Protein AF-A0A9E5K6Z5-F1 (afdb_monomer)

Sequence (85 aa):
MEWIVPLVTLTGMEIVLGIDNIIFLAILAGRLPKEQRGYARQIGLILALGTRLLLLFSISWILSLHQIVFTLPEWVAKTEEAREI

Secondary structure (DSSP, 8-state):
-TTHHHHHHHHHHHHHHHHHHHHHHHHHHHTS-TTTHHHHHHHHHHHHHHHHHHHHHHHHHHHHHHS-S-PPPTTTGGGTGGG--

Structure (mmCIF, N/CA/C/O backbone):
data_AF-A0A9E5K6Z5-F1
#
_entry.id   AF-A0A9E5K6Z5-F1
#
loop_
_atom_site.group_PDB
_atom_site.id
_atom_site.type_symbol
_atom_site.label_atom_id
_atom_site.label_alt_id
_atom_site.label_comp_id
_atom_site.label_asym_id
_atom_site.label_entity_id
_atom_site.label_seq_id
_atom_site.pdbx_PDB_ins_code
_atom_site.Cartn_x
_atom_site.Cartn_y
_atom_site.Cartn_z
_atom_site.occupancy
_atom_site.B_iso_or_equiv
_atom_site.auth_seq_id
_atom_site.auth_comp_id
_atom_site.auth_asym_id
_atom_site.auth_atom_id
_atom_site.pdbx_PDB_model_num
ATOM 1 N N . MET A 1 1 ? -6.284 -11.545 -28.796 1.00 62.59 1 MET A N 1
ATOM 2 C CA . MET A 1 1 ? -6.451 -11.924 -27.374 1.00 62.59 1 MET A CA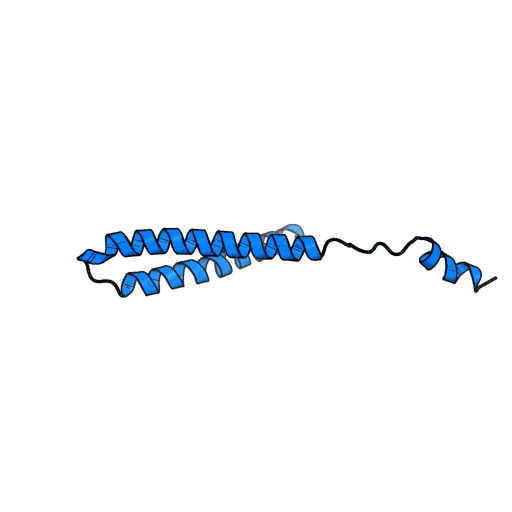 1
ATOM 3 C C . MET A 1 1 ? -5.314 -11.435 -26.476 1.00 62.59 1 MET A C 1
ATOM 5 O O . MET A 1 1 ? -5.549 -11.314 -25.284 1.00 62.59 1 MET A O 1
ATOM 9 N N . GLU A 1 2 ? -4.153 -11.067 -27.029 1.00 76.00 2 GLU A N 1
ATOM 10 C CA . GLU A 1 2 ? -2.969 -10.566 -26.299 1.00 76.00 2 GLU A CA 1
ATOM 11 C C . GLU A 1 2 ? -3.232 -9.420 -25.294 1.00 76.00 2 GLU A C 1
ATOM 13 O O . GLU A 1 2 ? -2.620 -9.387 -24.236 1.00 76.00 2 GLU A O 1
ATOM 18 N N . TRP A 1 3 ? -4.162 -8.494 -25.571 1.00 83.88 3 TRP A N 1
ATOM 19 C CA . TRP A 1 3 ? -4.402 -7.309 -24.723 1.00 83.88 3 TRP A CA 1
ATOM 20 C C . TRP A 1 3 ? -5.227 -7.583 -23.457 1.00 83.88 3 TRP A C 1
ATOM 22 O O . TRP A 1 3 ? -5.174 -6.8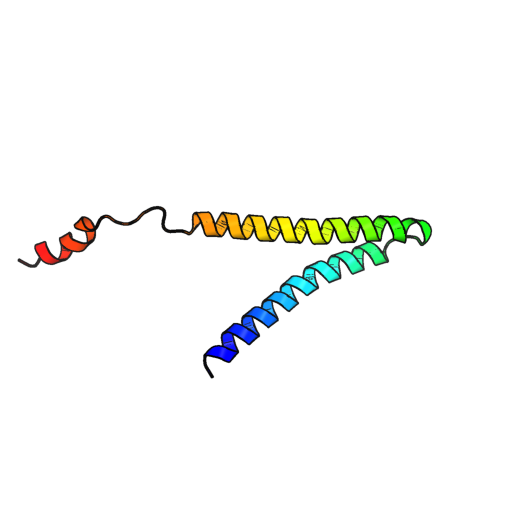10 -22.504 1.00 83.88 3 TRP A O 1
ATOM 32 N N . ILE A 1 4 ? -5.988 -8.678 -23.429 1.00 89.69 4 ILE A N 1
ATOM 33 C CA . ILE A 1 4 ? -6.869 -9.015 -22.300 1.00 89.69 4 ILE A CA 1
ATOM 34 C C . ILE A 1 4 ? -6.052 -9.538 -21.117 1.00 89.69 4 ILE A C 1
ATOM 36 O O . ILE A 1 4 ? -6.367 -9.234 -19.970 1.00 89.69 4 ILE A O 1
ATOM 40 N N . VAL A 1 5 ? -4.984 -10.288 -21.396 1.00 90.38 5 VAL A N 1
ATOM 41 C CA . VAL A 1 5 ? -4.139 -10.924 -20.378 1.00 90.38 5 VAL A CA 1
ATOM 42 C C . VAL A 1 5 ? -3.506 -9.900 -19.423 1.00 90.38 5 VAL A C 1
ATOM 44 O O . VAL A 1 5 ? -3.772 -9.999 -18.227 1.00 90.38 5 VAL A O 1
ATOM 47 N N . PRO A 1 6 ? -2.755 -8.877 -19.881 1.00 89.56 6 PRO A N 1
ATOM 48 C CA . PRO A 1 6 ? -2.156 -7.898 -18.975 1.00 89.56 6 PRO A CA 1
ATOM 49 C C . PRO A 1 6 ? -3.206 -7.073 -18.224 1.00 89.56 6 PRO A C 1
ATOM 51 O O . PRO A 1 6 ? -3.002 -6.771 -17.057 1.00 89.56 6 PRO A O 1
ATOM 54 N N . LEU A 1 7 ? -4.354 -6.767 -18.836 1.00 91.88 7 LEU A N 1
ATOM 55 C CA . LEU A 1 7 ? -5.455 -6.055 -18.175 1.00 91.88 7 LEU A CA 1
ATOM 56 C C . LEU A 1 7 ? -6.045 -6.859 -17.011 1.00 91.88 7 LEU A 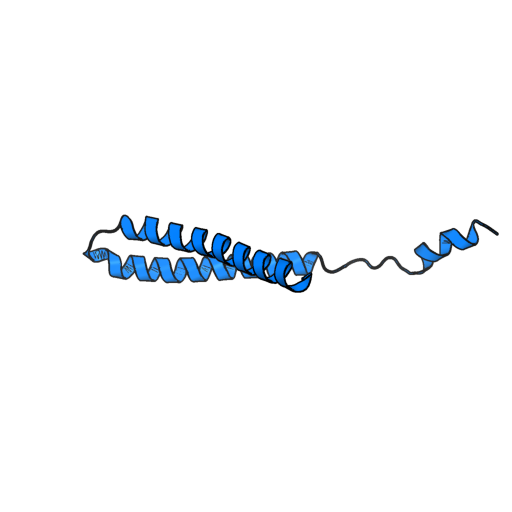C 1
ATOM 58 O O . LEU A 1 7 ? -6.241 -6.321 -15.919 1.00 91.88 7 LEU A O 1
ATOM 62 N N . VAL A 1 8 ? -6.300 -8.149 -17.235 1.00 94.19 8 VAL A N 1
ATOM 63 C CA . VAL A 1 8 ? -6.823 -9.064 -16.214 1.00 94.19 8 VAL A CA 1
ATOM 64 C C . VAL A 1 8 ? -5.790 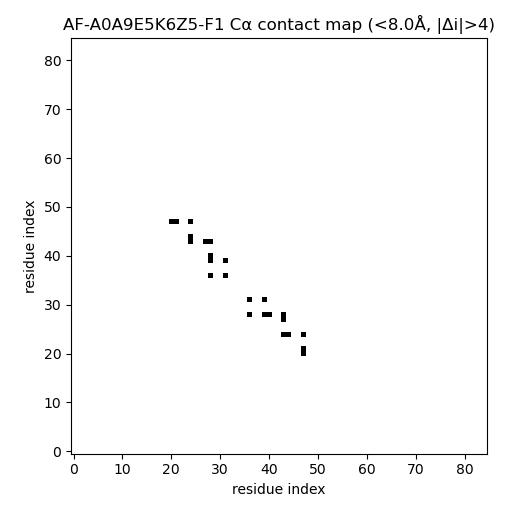-9.292 -15.115 1.00 94.19 8 VAL A C 1
ATOM 66 O O . VAL A 1 8 ? -6.139 -9.231 -13.939 1.00 94.19 8 VAL A O 1
ATOM 69 N N . THR A 1 9 ? -4.522 -9.501 -15.468 1.00 90.81 9 THR A N 1
ATOM 70 C CA . THR A 1 9 ? -3.455 -9.707 -14.483 1.00 90.81 9 THR A CA 1
ATOM 71 C C . THR A 1 9 ? -3.204 -8.454 -13.646 1.00 90.81 9 THR A C 1
ATOM 73 O O . THR A 1 9 ? -3.126 -8.566 -12.426 1.00 90.81 9 THR A O 1
ATOM 76 N N . LEU A 1 10 ? -3.137 -7.268 -14.261 1.00 90.19 10 LEU A N 1
ATOM 77 C CA . LEU A 1 10 ? -2.926 -5.997 -13.558 1.00 90.19 10 LEU A CA 1
ATOM 78 C C . LEU A 1 10 ? -4.093 -5.698 -12.607 1.00 90.19 10 LEU A C 1
ATOM 80 O O . LEU A 1 10 ? -3.882 -5.394 -11.436 1.00 90.19 10 LEU A O 1
ATOM 84 N N . THR A 1 11 ? -5.326 -5.872 -13.091 1.00 90.44 11 THR A N 1
ATOM 85 C CA . THR A 1 11 ? -6.542 -5.666 -12.291 1.00 90.44 11 THR A CA 1
ATOM 86 C C . THR A 1 11 ? -6.642 -6.687 -11.158 1.00 90.44 11 THR A C 1
ATOM 88 O O . THR A 1 11 ? -6.973 -6.335 -10.028 1.00 90.44 11 THR A O 1
ATOM 91 N N . GLY A 1 12 ? -6.311 -7.953 -11.426 1.00 92.88 12 GLY A N 1
ATOM 92 C CA . GLY A 1 12 ? -6.271 -9.007 -10.415 1.00 92.88 12 GLY A CA 1
ATOM 93 C C . GLY A 1 12 ? -5.225 -8.737 -9.333 1.00 92.88 12 GLY A C 1
ATOM 94 O O . GLY A 1 12 ? -5.534 -8.847 -8.147 1.00 92.88 12 GLY A O 1
ATOM 95 N N . MET A 1 13 ? -4.011 -8.331 -9.721 1.00 90.19 13 MET A N 1
ATOM 96 C CA . MET A 1 13 ? -2.954 -7.964 -8.773 1.00 90.19 13 MET A CA 1
ATOM 97 C C . MET A 1 13 ? -3.344 -6.761 -7.917 1.00 90.19 13 MET A C 1
ATOM 99 O O . MET A 1 13 ? -3.122 -6.795 -6.708 1.00 90.19 13 MET A O 1
ATOM 103 N N . GLU A 1 14 ? -3.963 -5.732 -8.499 1.00 84.06 14 GLU A N 1
ATOM 104 C CA . GLU A 1 14 ? -4.415 -4.562 -7.738 1.00 84.06 14 GLU A CA 1
ATOM 105 C C . GLU A 1 14 ? -5.484 -4.931 -6.702 1.00 84.06 14 GLU A C 1
ATOM 107 O O . GLU A 1 14 ? -5.446 -4.448 -5.569 1.00 84.06 14 GLU A O 1
ATOM 112 N N . ILE A 1 15 ? -6.390 -5.851 -7.038 1.00 86.12 15 ILE A N 1
ATOM 113 C CA . ILE A 1 15 ? -7.390 -6.351 -6.090 1.00 86.12 15 ILE A CA 1
ATOM 114 C C . ILE A 1 15 ? -6.719 -7.113 -4.939 1.00 86.12 15 ILE A C 1
ATOM 116 O O . ILE A 1 15 ? -7.039 -6.855 -3.781 1.00 86.12 15 ILE A O 1
ATOM 120 N N . VAL A 1 16 ? -5.771 -8.011 -5.221 1.00 85.75 16 VAL A N 1
ATOM 121 C CA . VAL A 1 16 ? -5.069 -8.786 -4.179 1.00 85.75 16 VAL A CA 1
ATOM 122 C C . VAL A 1 16 ? -4.261 -7.869 -3.252 1.00 85.75 16 VAL A C 1
ATOM 124 O O . VAL A 1 16 ? -4.361 -7.992 -2.031 1.00 85.75 16 VAL A O 1
ATOM 127 N N . LEU A 1 17 ? -3.536 -6.898 -3.816 1.00 81.12 17 LEU A N 1
ATOM 128 C CA . LEU A 1 17 ? -2.802 -5.873 -3.063 1.00 81.12 17 LEU A CA 1
ATOM 129 C C . LEU A 1 17 ? -3.737 -4.959 -2.250 1.00 81.12 17 LEU A C 1
ATOM 131 O O . LEU A 1 17 ? -3.406 -4.557 -1.135 1.00 81.12 17 LEU A O 1
ATOM 135 N N . GLY A 1 18 ? -4.919 -4.639 -2.781 1.00 76.44 18 GLY A N 1
ATOM 136 C CA . GLY A 1 18 ? -5.931 -3.844 -2.086 1.00 76.44 18 GLY A CA 1
ATOM 137 C C . GLY A 1 18 ? -6.603 -4.589 -0.927 1.00 76.44 18 GLY A C 1
ATOM 138 O O . GLY A 1 18 ? -6.885 -3.985 0.111 1.00 76.44 18 GLY A O 1
ATOM 139 N N . ILE A 1 19 ? -6.834 -5.897 -1.078 1.00 83.81 19 ILE A N 1
ATOM 140 C CA . ILE A 1 19 ? -7.476 -6.742 -0.061 1.00 83.81 19 ILE A CA 1
ATOM 141 C C . ILE A 1 19 ? -6.593 -6.881 1.179 1.00 83.81 19 ILE A C 1
ATOM 143 O O . ILE A 1 19 ? -7.113 -6.763 2.289 1.00 83.81 19 ILE A O 1
ATOM 147 N N . ASP A 1 20 ? -5.285 -7.076 1.008 1.00 80.81 20 ASP A N 1
ATOM 148 C CA . ASP A 1 20 ? -4.348 -7.230 2.130 1.00 80.81 20 ASP A CA 1
ATOM 149 C C . ASP A 1 20 ? -4.420 -6.025 3.095 1.00 80.81 20 ASP A C 1
ATOM 151 O O . ASP A 1 20 ? -4.530 -6.166 4.317 1.00 80.81 20 ASP A O 1
ATOM 155 N N . ASN A 1 21 ? -4.526 -4.816 2.531 1.00 76.44 21 ASN A N 1
ATOM 156 C CA . ASN A 1 21 ? -4.614 -3.561 3.281 1.00 76.44 21 ASN A CA 1
ATOM 157 C C . ASN A 1 21 ? -5.990 -3.360 3.970 1.00 76.44 21 ASN A C 1
ATOM 159 O O . ASN A 1 21 ? -6.061 -2.923 5.122 1.00 76.44 21 ASN A O 1
ATOM 163 N N . ILE A 1 22 ? -7.102 -3.734 3.318 1.00 77.12 22 ILE A N 1
ATOM 164 C CA . ILE A 1 22 ? -8.454 -3.658 3.917 1.00 77.12 22 ILE A CA 1
ATOM 165 C C . ILE A 1 22 ? -8.633 -4.699 5.034 1.00 77.12 22 ILE A C 1
ATOM 167 O O . ILE A 1 22 ? -9.252 -4.395 6.059 1.00 77.12 22 ILE A O 1
ATOM 171 N N . ILE A 1 23 ? -8.086 -5.909 4.873 1.00 81.69 23 ILE A N 1
ATOM 172 C CA . ILE A 1 23 ? -8.146 -6.963 5.896 1.00 81.69 23 ILE A CA 1
ATOM 173 C C . ILE A 1 23 ? -7.424 -6.511 7.168 1.00 81.69 23 ILE A C 1
ATOM 175 O O . ILE A 1 23 ? -7.978 -6.661 8.259 1.00 81.69 23 ILE A O 1
ATOM 179 N N . PHE A 1 24 ? -6.252 -5.882 7.053 1.00 76.81 24 PHE A N 1
ATOM 180 C CA . PHE A 1 24 ? -5.534 -5.340 8.209 1.00 76.81 24 PHE A CA 1
ATOM 181 C C . PHE A 1 24 ? -6.375 -4.313 8.987 1.00 76.81 24 PHE A C 1
ATOM 183 O O . PHE A 1 24 ? -6.492 -4.394 10.214 1.00 76.81 24 PHE A O 1
ATOM 190 N N . LEU A 1 25 ? -7.046 -3.397 8.278 1.00 73.56 25 LEU A N 1
ATOM 191 C CA . LEU A 1 25 ? -7.966 -2.435 8.890 1.00 73.56 25 LEU A CA 1
ATOM 192 C C . LEU A 1 25 ? -9.159 -3.087 9.581 1.00 73.56 25 LEU A C 1
ATOM 194 O O . LEU A 1 25 ? -9.519 -2.690 10.692 1.00 73.56 25 LEU A O 1
ATOM 198 N N . ALA A 1 26 ? -9.786 -4.061 8.926 1.00 71.88 26 ALA A N 1
ATOM 199 C CA . ALA A 1 26 ? -10.946 -4.760 9.461 1.00 71.88 26 ALA A CA 1
ATOM 200 C C . ALA A 1 26 ? -10.588 -5.549 10.732 1.00 71.88 26 ALA A C 1
ATOM 202 O O . ALA A 1 26 ? -11.339 -5.514 11.712 1.00 71.88 26 ALA A O 1
ATOM 203 N N . ILE A 1 27 ? -9.416 -6.195 10.750 1.00 79.06 27 ILE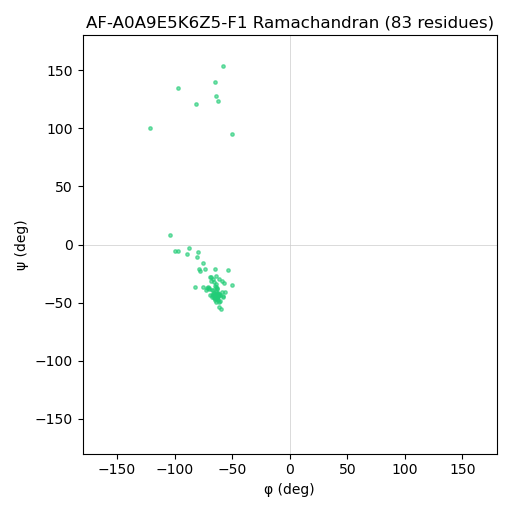 A N 1
ATOM 204 C CA . ILE A 1 27 ? -8.888 -6.912 11.919 1.00 79.06 27 ILE A CA 1
ATOM 205 C C . ILE A 1 27 ? -8.644 -5.943 13.080 1.00 79.06 27 ILE A C 1
ATOM 207 O O . ILE A 1 27 ? -9.039 -6.229 14.214 1.00 79.06 27 ILE A O 1
ATOM 211 N N . LEU A 1 28 ? -8.025 -4.791 12.809 1.00 73.06 28 LEU A N 1
ATOM 212 C CA . LEU A 1 28 ? -7.711 -3.810 13.843 1.00 73.06 28 LEU A CA 1
ATOM 213 C C . LEU A 1 28 ? -8.991 -3.180 14.412 1.00 73.06 28 LEU A C 1
ATOM 215 O O . LEU A 1 28 ? -9.165 -3.138 15.626 1.00 73.06 28 LEU A O 1
ATOM 219 N N . ALA A 1 29 ? -9.936 -2.782 13.555 1.00 69.88 29 ALA A N 1
ATOM 220 C CA . ALA A 1 29 ? -11.208 -2.182 13.963 1.00 69.88 29 ALA A CA 1
ATOM 221 C C . ALA A 1 29 ? -12.126 -3.152 14.734 1.00 69.88 29 ALA A C 1
ATOM 223 O O . ALA A 1 29 ? -12.858 -2.723 15.631 1.00 69.88 29 ALA A O 1
ATOM 224 N N . GLY A 1 30 ? -12.072 -4.454 14.429 1.00 68.62 30 GLY A N 1
ATOM 225 C CA . GLY A 1 30 ? -12.854 -5.490 15.112 1.00 68.62 30 GLY A CA 1
ATOM 226 C C . GLY A 1 30 ? -12.492 -5.681 16.590 1.00 68.62 30 GLY A C 1
ATOM 227 O O . GLY A 1 30 ? -13.312 -6.169 17.367 1.00 68.62 30 GLY A O 1
ATOM 228 N N . ARG A 1 31 ? -11.294 -5.250 17.006 1.00 69.00 31 ARG A N 1
ATOM 229 C CA . ARG A 1 31 ? -10.799 -5.366 18.388 1.00 69.00 31 ARG A CA 1
ATOM 230 C C . ARG A 1 31 ? -11.198 -4.189 19.293 1.00 69.00 31 ARG A C 1
ATOM 232 O O . ARG A 1 31 ? -10.867 -4.227 20.475 1.00 69.00 31 ARG A O 1
ATOM 239 N N . LEU A 1 32 ? -11.887 -3.155 18.786 1.00 66.19 32 LEU A N 1
ATOM 240 C CA . LEU A 1 32 ? -12.151 -1.932 19.560 1.00 66.19 32 LEU A CA 1
ATOM 241 C C . LEU A 1 32 ? -13.533 -1.863 20.255 1.00 66.19 32 LEU A C 1
ATOM 243 O O . LEU A 1 32 ? -14.571 -2.109 19.618 1.00 66.19 32 LEU A O 1
ATOM 247 N N . PRO A 1 33 ? -13.568 -1.441 21.543 1.00 61.56 33 PRO A N 1
ATOM 248 C CA . PRO A 1 33 ? -14.791 -1.150 22.297 1.00 61.56 33 PRO A CA 1
ATOM 249 C C . PRO A 1 33 ? -15.656 -0.073 21.633 1.00 61.56 33 PRO A C 1
ATOM 251 O O . PRO A 1 33 ? -15.150 0.792 20.915 1.00 61.56 33 PRO A O 1
ATOM 254 N N . LYS A 1 34 ? -16.973 -0.105 21.881 1.00 68.50 34 LYS A N 1
ATOM 255 C CA . LYS A 1 34 ? -17.963 0.743 21.194 1.00 68.50 34 LYS A CA 1
ATOM 256 C C . LYS A 1 34 ? -17.680 2.247 21.320 1.00 68.50 34 LYS A C 1
ATOM 258 O O . LYS A 1 34 ? -17.907 2.945 20.334 1.00 68.50 34 LYS A O 1
ATOM 263 N N . GLU A 1 35 ? -17.118 2.726 22.434 1.00 74.81 35 GLU A N 1
ATOM 264 C CA . GLU A 1 35 ? -16.732 4.140 22.579 1.00 74.81 35 GLU A CA 1
ATOM 265 C C . GLU A 1 35 ? -15.539 4.558 21.695 1.00 74.81 35 GLU A C 1
ATOM 267 O O . GLU A 1 35 ? -15.454 5.712 21.287 1.00 74.81 35 GLU A O 1
ATOM 272 N N . GLN A 1 36 ? -14.628 3.642 21.342 1.00 70.06 36 GLN A N 1
ATOM 273 C CA . GLN A 1 36 ? -13.382 3.975 20.626 1.00 70.06 36 GLN A CA 1
ATOM 274 C C . GLN A 1 36 ? -13.444 3.717 19.112 1.00 70.06 36 GLN A C 1
ATOM 276 O O . GLN A 1 36 ? -12.535 4.094 18.36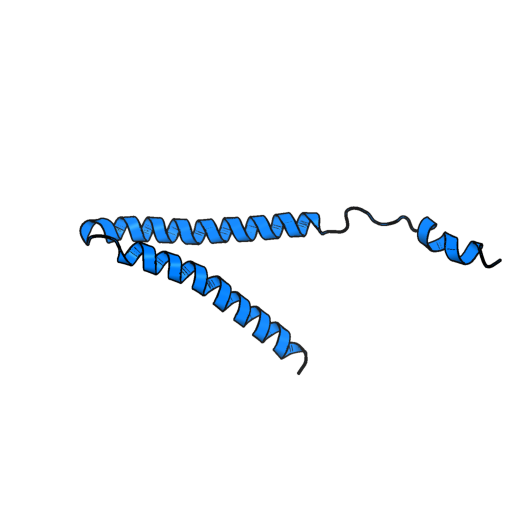8 1.00 70.06 36 GLN A O 1
ATOM 281 N N . ARG A 1 37 ? -14.538 3.123 18.618 1.00 70.44 37 ARG A N 1
ATOM 282 C CA . ARG A 1 37 ? -14.739 2.820 17.187 1.00 70.44 37 ARG A CA 1
ATOM 283 C C . ARG A 1 37 ? -14.696 4.053 16.290 1.00 70.44 37 ARG A C 1
ATOM 285 O O . ARG A 1 37 ? -14.295 3.945 15.136 1.00 70.44 37 ARG A O 1
ATOM 292 N N . GLY A 1 38 ? -15.119 5.215 16.790 1.00 74.69 38 GLY A N 1
ATOM 293 C CA . GLY A 1 38 ? -15.028 6.470 16.042 1.00 74.69 38 GLY A CA 1
ATOM 294 C C . GLY A 1 38 ? -13.575 6.825 15.727 1.00 74.69 38 GLY A C 1
ATOM 295 O O . GLY A 1 38 ? -13.213 6.974 14.562 1.00 74.69 38 GLY A O 1
ATOM 296 N N . TYR A 1 39 ? -12.749 6.857 16.771 1.00 75.06 39 TYR A N 1
ATOM 297 C CA . TYR A 1 39 ? -11.345 7.249 16.698 1.00 75.06 39 TYR A CA 1
ATOM 298 C C . TYR A 1 39 ? -10.493 6.221 15.947 1.00 75.06 39 TYR A C 1
ATOM 300 O O . TYR A 1 39 ? -9.729 6.575 15.053 1.00 75.06 39 TYR A O 1
ATOM 308 N N . ALA A 1 40 ? -10.691 4.928 16.212 1.00 75.88 40 ALA A N 1
ATOM 309 C CA . ALA A 1 40 ? -9.946 3.879 15.522 1.00 75.88 40 ALA A CA 1
ATOM 310 C C . ALA A 1 40 ? -10.268 3.762 14.032 1.00 75.88 40 ALA A C 1
ATOM 312 O O . ALA A 1 40 ? -9.406 3.391 13.244 1.00 75.88 40 ALA A O 1
ATOM 313 N N . ARG A 1 41 ? -11.490 4.104 13.622 1.00 75.06 41 ARG A N 1
ATOM 314 C CA . ARG A 1 41 ? -11.870 4.129 12.208 1.00 75.06 41 ARG A CA 1
ATOM 315 C C . ARG A 1 41 ? -11.216 5.301 11.477 1.00 75.06 41 ARG A C 1
ATOM 317 O O . ARG A 1 41 ? -10.779 5.126 10.347 1.00 75.06 41 ARG A O 1
ATOM 324 N N . GLN A 1 42 ? -11.085 6.456 12.133 1.00 81.00 42 GLN A N 1
ATOM 325 C CA . GLN A 1 42 ? -10.312 7.591 11.619 1.00 81.00 42 GLN A CA 1
ATOM 326 C C . GLN A 1 42 ? -8.818 7.264 11.520 1.00 81.00 42 GLN A C 1
ATOM 328 O O . GLN A 1 42 ? -8.223 7.474 10.467 1.00 81.00 42 GLN A O 1
ATOM 333 N N . ILE A 1 43 ? -8.233 6.695 12.578 1.00 80.38 43 ILE A N 1
ATOM 334 C CA . ILE A 1 43 ? -6.827 6.265 12.585 1.00 80.38 43 ILE A CA 1
ATOM 335 C C . ILE A 1 43 ? -6.584 5.198 11.522 1.00 80.38 43 ILE A C 1
ATOM 337 O O . ILE A 1 43 ? -5.602 5.284 10.797 1.00 80.38 43 ILE A O 1
ATOM 341 N N . GLY A 1 44 ? -7.488 4.229 11.388 1.00 79.81 44 GLY A N 1
ATOM 342 C CA . GLY A 1 44 ? -7.418 3.211 10.352 1.00 79.81 44 GLY A CA 1
ATOM 343 C C . GLY A 1 44 ? -7.475 3.816 8.948 1.00 79.81 44 GLY A C 1
ATOM 344 O O . GLY A 1 44 ? -6.613 3.539 8.124 1.00 79.81 44 GLY A O 1
ATOM 345 N N . LEU A 1 45 ? -8.430 4.708 8.680 1.00 80.69 45 LEU A N 1
ATOM 346 C CA . LEU A 1 45 ? -8.515 5.399 7.389 1.00 80.69 45 LEU A CA 1
ATOM 347 C C . LEU A 1 45 ? -7.231 6.175 7.062 1.00 80.69 45 LEU A C 1
ATOM 349 O O . LEU A 1 45 ? -6.722 6.069 5.947 1.00 80.69 45 LEU A O 1
ATOM 353 N N . ILE A 1 46 ? -6.680 6.908 8.032 1.00 83.44 46 ILE A N 1
ATOM 354 C CA . ILE A 1 46 ? -5.429 7.659 7.858 1.00 83.44 46 ILE A CA 1
ATOM 355 C C . ILE A 1 46 ? -4.244 6.710 7.649 1.00 83.44 46 ILE A C 1
ATOM 357 O O . ILE A 1 46 ? -3.439 6.945 6.753 1.00 83.44 46 ILE A O 1
ATOM 361 N N . LEU A 1 47 ? -4.148 5.625 8.422 1.00 80.62 47 LEU A N 1
ATOM 362 C CA . LEU A 1 47 ? -3.086 4.627 8.281 1.00 80.62 47 LEU A CA 1
ATOM 363 C C . LEU A 1 47 ? -3.143 3.915 6.932 1.00 80.62 47 LEU A C 1
ATOM 365 O O . LEU A 1 47 ? -2.097 3.745 6.322 1.00 80.62 47 LEU A O 1
ATOM 369 N N . ALA A 1 48 ? -4.324 3.541 6.440 1.00 79.06 48 ALA A N 1
ATOM 370 C CA . ALA A 1 48 ? -4.464 2.855 5.156 1.00 79.06 48 ALA A CA 1
ATOM 371 C C . ALA A 1 48 ? -4.160 3.760 3.961 1.00 79.06 48 ALA A C 1
ATOM 373 O O . ALA A 1 48 ? -3.544 3.323 2.987 1.00 79.06 48 ALA A O 1
ATOM 374 N N . LEU A 1 49 ? -4.550 5.035 4.037 1.00 82.12 49 LEU A N 1
ATOM 375 C CA . LEU A 1 49 ? -4.123 6.028 3.053 1.00 82.12 49 LEU A CA 1
ATOM 376 C C . LEU A 1 49 ? -2.612 6.287 3.155 1.00 82.12 49 LEU A C 1
ATOM 378 O O . LEU A 1 49 ? -1.937 6.384 2.132 1.00 82.12 49 LEU A O 1
ATOM 382 N N . GLY A 1 50 ? -2.074 6.335 4.375 1.00 86.19 50 GLY A N 1
ATOM 383 C CA . GLY A 1 50 ? -0.656 6.542 4.657 1.00 86.19 50 GLY A CA 1
ATOM 384 C C . GLY A 1 50 ? 0.238 5.418 4.135 1.00 86.19 50 GLY A C 1
ATOM 385 O O . GLY A 1 50 ? 1.197 5.699 3.421 1.00 86.19 50 GLY A O 1
ATOM 386 N N . THR A 1 51 ? -0.080 4.152 4.418 1.00 81.12 51 THR A N 1
ATOM 387 C CA . THR A 1 51 ? 0.670 2.991 3.903 1.00 81.12 51 THR A CA 1
ATOM 388 C C . THR A 1 51 ? 0.598 2.910 2.386 1.00 81.12 51 THR A C 1
ATOM 390 O O . THR A 1 51 ? 1.607 2.617 1.750 1.00 81.12 51 THR A O 1
ATOM 393 N N . ARG A 1 52 ? -0.553 3.242 1.787 1.00 81.81 52 ARG A N 1
ATOM 394 C CA . ARG A 1 52 ? -0.691 3.314 0.328 1.00 81.81 52 ARG A CA 1
ATOM 395 C C . ARG A 1 52 ? 0.231 4.375 -0.277 1.00 81.81 52 ARG A C 1
ATOM 397 O O . ARG A 1 52 ? 0.936 4.078 -1.235 1.00 81.81 52 ARG A O 1
ATOM 404 N N . LEU A 1 53 ? 0.259 5.582 0.289 1.00 86.75 53 LEU A N 1
ATOM 405 C CA . LEU A 1 53 ? 1.154 6.659 -0.149 1.00 86.75 53 LEU A CA 1
ATOM 406 C C . LEU A 1 53 ? 2.630 6.288 0.029 1.00 86.75 53 LEU A C 1
ATOM 408 O O . LEU A 1 53 ? 3.421 6.516 -0.882 1.00 86.75 53 LEU A O 1
ATOM 412 N N . LEU A 1 54 ? 2.988 5.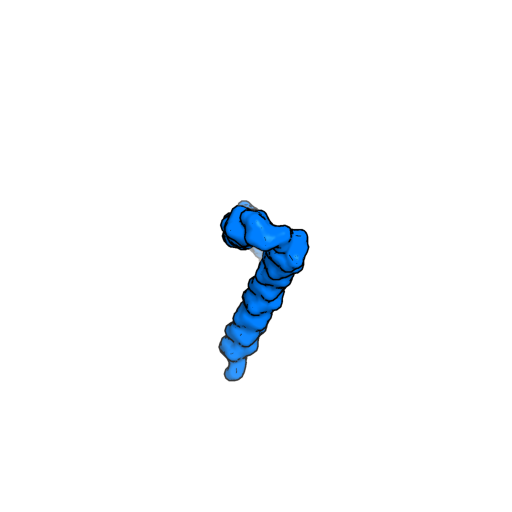677 1.160 1.00 86.81 54 LEU A N 1
ATOM 413 C CA . LEU A 1 54 ? 4.351 5.223 1.438 1.00 86.81 54 LEU A CA 1
ATOM 414 C C . LEU A 1 54 ? 4.817 4.179 0.424 1.00 86.81 54 LEU A C 1
ATOM 416 O O . LEU A 1 54 ? 5.882 4.335 -0.162 1.00 86.81 54 LEU A O 1
ATOM 420 N N . LEU A 1 55 ? 4.004 3.151 0.175 1.00 84.25 55 LEU A N 1
ATOM 421 C CA . LEU A 1 55 ? 4.332 2.095 -0.781 1.00 84.25 55 LEU A CA 1
ATOM 422 C C . LEU A 1 55 ? 4.428 2.635 -2.211 1.00 84.25 55 LEU A C 1
ATOM 424 O O . LEU A 1 55 ? 5.387 2.319 -2.912 1.00 84.25 55 LEU A O 1
ATOM 428 N N . LEU A 1 56 ? 3.485 3.485 -2.634 1.00 86.12 56 LEU A N 1
ATOM 429 C CA . LEU A 1 56 ? 3.536 4.126 -3.952 1.00 86.12 56 LEU A CA 1
ATOM 430 C C . LEU A 1 56 ? 4.784 5.003 -4.107 1.00 86.12 56 LEU A C 1
ATOM 432 O O . LEU A 1 56 ? 5.452 4.941 -5.138 1.00 86.12 56 LEU A O 1
ATOM 436 N N . PHE A 1 57 ? 5.133 5.776 -3.077 1.00 89.75 57 PHE A N 1
ATOM 437 C CA . PHE A 1 57 ? 6.344 6.589 -3.071 1.00 89.75 57 PHE A CA 1
ATOM 438 C C . PHE A 1 57 ? 7.608 5.723 -3.133 1.00 89.75 57 PHE A C 1
ATOM 440 O O . PHE A 1 57 ? 8.492 5.996 -3.942 1.00 89.75 57 PHE A O 1
ATOM 447 N N . SER A 1 58 ? 7.678 4.642 -2.350 1.00 86.62 58 SER A N 1
ATOM 448 C CA . SER A 1 58 ? 8.796 3.694 -2.386 1.00 86.62 58 SER A CA 1
ATOM 449 C C . SER A 1 58 ? 8.950 3.031 -3.753 1.00 86.62 58 SER A C 1
ATOM 451 O O . SER A 1 58 ? 10.067 2.951 -4.258 1.00 86.62 58 SER A O 1
ATOM 453 N N . ILE A 1 59 ? 7.855 2.601 -4.386 1.00 84.19 59 ILE A N 1
ATOM 454 C CA . ILE A 1 59 ? 7.896 2.023 -5.737 1.00 84.19 59 ILE A CA 1
ATOM 455 C C . ILE A 1 59 ? 8.373 3.072 -6.746 1.00 84.19 59 ILE A C 1
ATOM 457 O O . ILE A 1 59 ? 9.273 2.789 -7.532 1.00 84.19 59 ILE A O 1
ATOM 461 N N . SER A 1 60 ? 7.839 4.295 -6.695 1.00 83.69 60 SER A N 1
ATOM 462 C CA . SER A 1 60 ? 8.287 5.391 -7.562 1.00 83.69 60 SER A CA 1
ATOM 463 C C . SER A 1 60 ? 9.778 5.694 -7.384 1.00 83.69 60 SER A C 1
ATOM 465 O O . SER A 1 60 ? 10.482 5.926 -8.365 1.00 83.69 60 SER A O 1
ATOM 467 N N . TRP A 1 61 ? 10.273 5.676 -6.145 1.00 86.69 61 TRP A N 1
ATOM 468 C CA . TRP A 1 61 ? 11.682 5.895 -5.828 1.00 86.69 61 TRP A CA 1
ATOM 469 C C . TRP A 1 61 ? 12.573 4.778 -6.386 1.00 86.69 61 TRP A C 1
ATOM 471 O O . TRP A 1 61 ? 13.597 5.046 -7.011 1.00 86.69 61 TRP A O 1
ATOM 481 N N . ILE A 1 62 ? 12.169 3.519 -6.203 1.00 86.00 62 ILE A N 1
ATOM 482 C CA . ILE A 1 62 ? 12.895 2.346 -6.709 1.00 86.00 62 ILE A CA 1
ATOM 483 C C . ILE A 1 62 ? 12.936 2.346 -8.241 1.00 86.00 62 ILE A C 1
ATOM 485 O O . ILE A 1 62 ? 13.992 2.107 -8.825 1.00 86.00 62 ILE A O 1
ATOM 489 N N . LEU A 1 63 ? 11.815 2.649 -8.899 1.00 83.69 63 LEU A N 1
ATOM 490 C CA . LEU A 1 63 ? 11.749 2.749 -10.359 1.00 83.69 63 LEU A CA 1
ATOM 491 C C . LEU A 1 63 ? 12.607 3.902 -10.892 1.00 83.69 63 LEU A C 1
ATOM 493 O O . LEU A 1 63 ? 13.244 3.748 -11.932 1.00 83.69 63 LEU A O 1
ATOM 497 N N . SER A 1 64 ? 12.692 5.020 -10.163 1.00 77.94 64 SER A N 1
ATOM 498 C CA . SER A 1 64 ? 13.613 6.113 -10.501 1.00 77.94 64 SER A CA 1
ATOM 499 C C . SER A 1 64 ? 15.078 5.674 -10.472 1.00 77.94 64 SER A C 1
ATOM 501 O O . SER A 1 64 ? 15.882 6.219 -11.221 1.00 77.94 64 SER A O 1
ATOM 503 N N . LEU A 1 65 ? 15.427 4.699 -9.632 1.00 79.38 65 LEU A N 1
ATOM 504 C CA . LEU A 1 65 ? 16.772 4.125 -9.568 1.00 79.38 65 LEU A CA 1
ATOM 505 C C . LEU A 1 65 ? 17.051 3.130 -10.708 1.00 79.38 65 LEU A C 1
ATOM 507 O O . LEU A 1 65 ? 18.208 2.880 -11.030 1.00 79.38 65 LEU A O 1
ATOM 511 N N . HIS A 1 66 ? 15.999 2.560 -11.303 1.00 67.56 66 HIS A N 1
ATOM 512 C CA . HIS A 1 66 ? 16.077 1.596 -12.405 1.00 67.56 66 HIS A CA 1
ATOM 513 C C . HIS A 1 66 ? 16.074 2.242 -13.796 1.00 67.56 66 HIS A C 1
ATOM 515 O O . HIS A 1 66 ? 16.298 1.542 -14.785 1.00 67.56 66 HIS A O 1
ATOM 521 N N . GLN A 1 67 ? 15.838 3.555 -13.903 1.00 66.44 67 GLN A N 1
ATOM 522 C CA . GLN A 1 67 ? 16.143 4.263 -15.143 1.00 66.44 67 GLN A CA 1
ATOM 523 C C . GLN A 1 67 ? 17.650 4.200 -15.365 1.00 66.44 67 GLN A C 1
ATOM 525 O O . GLN A 1 67 ? 18.415 4.503 -14.457 1.00 66.44 67 GLN A O 1
ATOM 530 N N . ILE A 1 68 ? 18.050 3.750 -16.554 1.00 63.59 68 ILE A N 1
ATOM 531 C CA . ILE A 1 68 ? 19.435 3.519 -16.971 1.00 63.59 68 ILE A CA 1
ATOM 532 C C . ILE A 1 68 ? 20.271 4.771 -16.655 1.00 63.59 68 ILE A C 1
ATOM 534 O O . ILE A 1 68 ? 20.300 5.723 -17.427 1.00 63.59 68 ILE A O 1
ATOM 538 N N . VAL A 1 69 ? 20.935 4.782 -15.493 1.00 65.12 69 VAL A N 1
ATOM 539 C CA . VAL A 1 69 ? 21.833 5.879 -15.082 1.00 65.12 69 VAL A CA 1
ATOM 540 C C . VAL A 1 69 ? 23.139 5.815 -15.884 1.00 65.12 69 VAL A C 1
ATOM 542 O O . VAL A 1 69 ? 23.838 6.812 -16.038 1.00 65.12 69 VAL A O 1
ATOM 545 N N . PHE A 1 70 ? 23.448 4.637 -16.432 1.00 69.44 70 PHE A N 1
ATOM 546 C CA . PHE A 1 70 ? 24.649 4.363 -17.205 1.00 69.44 70 PHE A CA 1
ATOM 547 C C . PHE A 1 70 ? 24.289 3.890 -18.609 1.00 69.44 70 PHE A C 1
ATOM 549 O O . PHE A 1 70 ? 23.978 2.721 -18.827 1.00 69.44 70 PHE A O 1
ATOM 556 N N . THR A 1 71 ? 24.372 4.798 -19.575 1.00 69.81 71 THR A N 1
ATOM 557 C CA . THR A 1 71 ? 24.404 4.441 -20.994 1.00 69.81 71 THR A CA 1
ATOM 558 C C . THR A 1 71 ? 25.837 4.051 -21.339 1.00 69.81 71 THR A C 1
ATOM 560 O O . THR A 1 71 ? 26.753 4.853 -21.143 1.00 69.81 71 THR A O 1
ATOM 563 N N . LEU A 1 72 ? 26.060 2.825 -21.824 1.00 76.00 72 LEU A N 1
ATOM 564 C CA . LEU A 1 72 ? 27.368 2.458 -22.368 1.00 76.00 72 LEU A CA 1
ATOM 565 C C . LEU A 1 72 ? 27.649 3.364 -23.576 1.00 76.00 72 LEU A C 1
ATOM 567 O O . LEU A 1 72 ? 26.818 3.428 -24.484 1.00 76.00 72 LEU A O 1
ATOM 571 N N . PRO A 1 73 ? 28.771 4.100 -23.589 1.00 76.31 73 PRO A N 1
ATOM 572 C CA . PRO A 1 73 ? 29.090 4.977 -24.700 1.00 76.31 73 PRO A CA 1
ATOM 573 C C . PRO A 1 73 ? 29.316 4.147 -25.968 1.00 76.31 73 PRO A C 1
ATOM 575 O O . PRO A 1 73 ? 29.933 3.083 -25.932 1.00 76.31 73 PRO A O 1
ATOM 578 N N . GLU A 1 74 ? 28.817 4.656 -27.092 1.00 71.19 74 GLU A N 1
ATOM 579 C CA . GLU A 1 74 ? 28.712 3.951 -28.380 1.00 71.19 74 GLU A CA 1
ATOM 580 C C . GLU A 1 74 ? 30.043 3.353 -28.880 1.00 71.19 74 GLU A C 1
ATOM 582 O O . GLU A 1 74 ? 30.053 2.388 -29.642 1.00 71.19 74 GLU A O 1
ATOM 587 N N . TRP A 1 75 ? 31.185 3.869 -28.408 1.00 70.25 75 TRP A N 1
ATOM 588 C CA . TRP A 1 75 ? 32.510 3.333 -28.725 1.00 70.25 75 TRP A CA 1
ATOM 589 C C . TRP A 1 75 ? 32.740 1.910 -28.201 1.00 70.25 75 TRP A C 1
ATOM 591 O O . TRP A 1 75 ? 33.493 1.174 -28.826 1.00 70.25 75 TRP A O 1
ATOM 601 N N . VAL A 1 76 ? 32.070 1.496 -27.118 1.00 70.31 76 VAL A N 1
ATOM 602 C CA . VAL A 1 76 ? 32.164 0.124 -26.587 1.00 70.31 76 VAL A CA 1
ATOM 603 C C . VAL A 1 76 ? 31.525 -0.875 -27.556 1.00 70.31 76 VAL A C 1
ATOM 605 O O . VAL A 1 76 ? 32.104 -1.933 -27.798 1.00 70.31 76 VAL A O 1
ATOM 608 N N . ALA A 1 77 ? 30.397 -0.510 -28.178 1.00 63.97 77 ALA A N 1
ATOM 609 C CA . ALA A 1 77 ? 29.705 -1.341 -29.169 1.00 63.97 77 ALA A CA 1
ATOM 610 C C . ALA A 1 77 ? 30.497 -1.482 -30.482 1.00 63.97 77 ALA A C 1
ATOM 612 O O . ALA A 1 77 ? 30.408 -2.498 -31.162 1.00 63.97 77 ALA A O 1
ATOM 613 N N . LYS A 1 78 ? 31.322 -0.485 -30.822 1.00 62.59 78 LYS A N 1
ATOM 614 C CA . LYS A 1 78 ? 32.114 -0.464 -32.061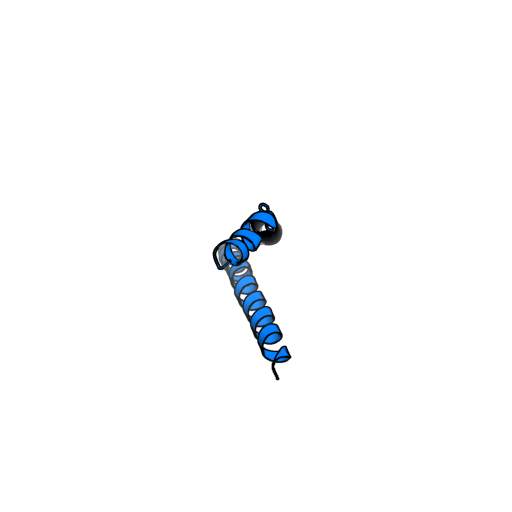 1.00 62.59 78 LYS A CA 1
ATOM 615 C C . LYS A 1 78 ? 33.400 -1.303 -31.999 1.00 62.59 78 LYS A C 1
ATOM 617 O O . LYS A 1 78 ? 34.052 -1.518 -33.017 1.00 62.59 78 LYS A O 1
ATOM 622 N N . THR A 1 79 ? 33.785 -1.773 -30.812 1.00 62.62 79 THR A N 1
ATOM 623 C CA . THR A 1 79 ? 35.049 -2.502 -30.600 1.00 62.62 79 THR A CA 1
ATOM 624 C C . THR A 1 79 ? 35.023 -3.943 -31.122 1.00 62.62 79 THR A C 1
ATOM 626 O O . THR A 1 79 ? 36.087 -4.535 -31.291 1.00 62.62 79 THR A O 1
ATOM 629 N N . GLU A 1 80 ? 33.842 -4.510 -31.394 1.00 61.06 80 GLU A N 1
ATOM 630 C CA . GLU A 1 80 ? 33.714 -5.876 -31.927 1.00 61.06 80 GLU A CA 1
ATOM 631 C C . GLU A 1 80 ? 33.906 -5.929 -33.453 1.00 61.06 80 GLU A C 1
ATOM 633 O O . GLU A 1 80 ? 34.597 -6.821 -33.935 1.00 61.06 80 GLU A O 1
ATOM 638 N N . GLU A 1 81 ? 33.440 -4.924 -34.208 1.00 61.91 81 GLU A N 1
ATOM 639 C CA . GLU A 1 81 ? 33.650 -4.849 -35.669 1.00 61.91 81 GLU A CA 1
ATOM 640 C C . GLU A 1 81 ? 35.118 -4.610 -36.056 1.00 61.91 81 GLU A C 1
ATOM 642 O O . GLU A 1 81 ? 35.577 -5.091 -37.086 1.00 61.91 81 GLU A O 1
ATOM 647 N N . ALA A 1 82 ? 35.891 -3.895 -35.232 1.00 59.91 82 ALA A N 1
ATOM 648 C CA . ALA A 1 82 ? 37.295 -3.586 -35.525 1.00 59.91 82 ALA A CA 1
ATOM 649 C C . ALA A 1 82 ? 38.267 -4.743 -35.218 1.00 59.91 82 ALA A C 1
ATOM 651 O O . ALA A 1 82 ? 39.458 -4.626 -35.498 1.00 59.91 82 ALA A O 1
ATOM 652 N N . ARG A 1 83 ? 37.784 -5.836 -34.611 1.00 59.94 83 ARG A N 1
ATOM 653 C CA . ARG A 1 83 ? 38.589 -7.024 -34.281 1.00 59.94 83 ARG A CA 1
ATOM 654 C C . ARG A 1 83 ? 38.462 -8.137 -35.330 1.00 59.94 83 ARG A C 1
ATOM 656 O O . ARG A 1 83 ? 39.171 -9.135 -35.232 1.00 59.94 83 ARG A O 1
ATOM 663 N N . GLU A 1 84 ? 37.585 -7.948 -36.317 1.00 59.78 84 GLU A N 1
ATOM 664 C CA . GLU A 1 84 ? 37.369 -8.851 -37.455 1.00 59.78 84 GLU A CA 1
ATOM 665 C C . GLU A 1 84 ? 37.993 -8.337 -38.773 1.00 59.78 84 GLU A C 1
ATOM 667 O O . GLU A 1 84 ? 37.781 -8.944 -39.823 1.00 59.78 84 GLU A O 1
ATOM 672 N N . ILE A 1 85 ? 38.790 -7.256 -38.721 1.00 55.44 85 ILE A N 1
ATOM 673 C CA . ILE A 1 85 ? 39.539 -6.688 -39.863 1.00 55.44 85 ILE A CA 1
ATOM 674 C C . ILE A 1 85 ? 41.048 -6.809 -39.647 1.00 55.44 85 ILE A C 1
ATOM 676 O O . ILE A 1 85 ? 41.510 -6.474 -38.532 1.00 55.44 85 ILE A 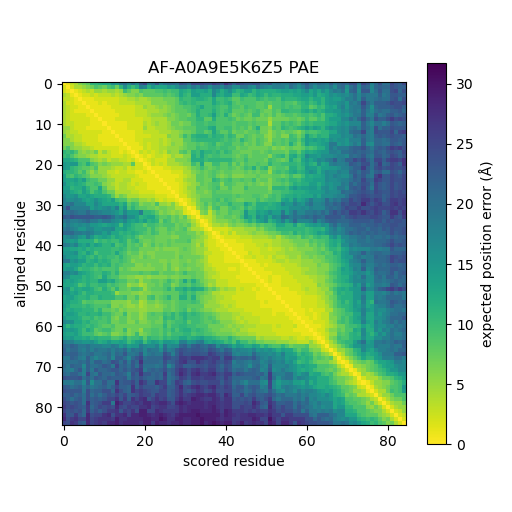O 1
#

Mean predicted aligned error: 12.4 Å

Radius of gyration: 23.9 Å; Cα contacts (8 Å, |Δi|>4): 12; chains: 1; bounding box: 58×20×62 Å

Foldseek 3Di:
DVVVVCVCVVVVVVVVVLVVLVVVLVVQLVPDDPVCSVVSNVVSVCVSVVVVVVVVVVVVVVVVVVPCPDDDPCVVVVVVVVVVD

pLDDT: mean 77.08, std 9.49, range [55.44, 94.19]

Solvent-accessible surface area (backbone atoms only — not comparable to full-atom values): 5056 Å² total; per-residue (Å²): 118,79,73,55,55,61,54,52,52,52,51,51,50,51,49,56,62,50,46,59,57,51,49,53,44,52,58,58,55,71,73,49,56,83,88,48,45,66,59,48,51,52,51,40,54,51,49,54,53,46,54,50,52,50,52,53,48,51,51,54,53,53,52,63,68,66,49,79,87,71,76,82,59,71,69,68,72,52,56,62,69,65,71,77,109